Protein AF-A0A5C8Z8P8-F1 (afdb_monomer)

Foldseek 3Di:
DAEQELVCLLPDLVVVLVCCVVPQKYWYPDDLVLLVVLVVCQVVCLVPPPVVVCPDVVVVVVVLVVVSNSVSSSVSQRVNCVVPVVWDWDDDPSTIMIGD

Organism: NCBI:txid2593301

Solvent-accessible surface area (backbone atoms only — not comparable to full-atom values): 5613 Å² total; per-residue (Å²): 107,44,80,40,48,57,92,55,54,80,50,57,46,68,58,56,46,52,46,31,73,74,40,44,22,37,37,36,57,56,61,66,74,56,47,52,54,46,64,70,47,43,67,59,29,75,72,64,36,54,84,57,40,64,75,37,74,65,32,60,79,68,38,40,93,80,31,67,68,62,40,37,50,50,51,30,50,46,58,39,39,78,75,37,80,68,46,46,76,48,80,54,99,84,26,41,33,38,38,89

Structure (mmCIF, N/CA/C/O backbone):
data_AF-A0A5C8Z8P8-F1
#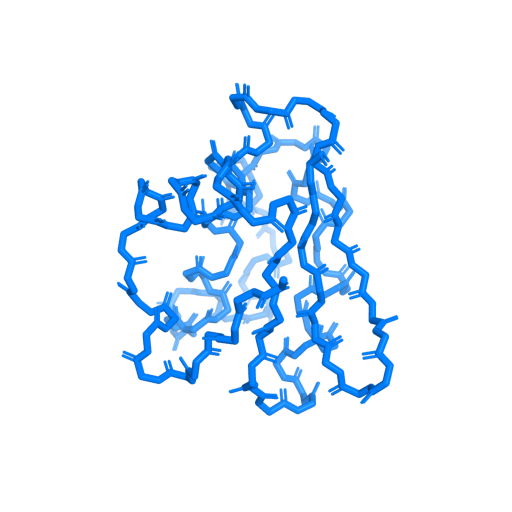
_entry.id   AF-A0A5C8Z8P8-F1
#
loop_
_atom_site.group_PDB
_atom_site.id
_atom_site.type_symbol
_atom_site.label_atom_id
_atom_site.label_alt_id
_atom_site.label_comp_id
_atom_site.label_asym_id
_atom_site.label_entity_id
_atom_site.label_seq_id
_atom_site.pdbx_PDB_ins_code
_atom_site.Cartn_x
_atom_site.Cartn_y
_atom_site.Cartn_z
_atom_site.occupancy
_atom_site.B_iso_or_equiv
_atom_site.auth_seq_id
_atom_site.auth_comp_id
_atom_site.auth_asym_id
_atom_site.auth_atom_id
_atom_site.pdbx_PDB_model_num
ATOM 1 N N . MET A 1 1 ? -14.286 -7.611 5.723 1.00 75.31 1 MET A N 1
ATOM 2 C CA . MET A 1 1 ? -13.047 -7.588 4.922 1.00 75.31 1 MET A CA 1
ATOM 3 C C . MET A 1 1 ? -13.417 -7.698 3.452 1.00 75.31 1 MET A C 1
ATOM 5 O O . MET A 1 1 ? -14.230 -8.556 3.125 1.00 75.31 1 MET A O 1
ATOM 9 N N . GLN A 1 2 ? -12.893 -6.821 2.595 1.00 85.19 2 GLN A N 1
ATOM 10 C CA . GLN A 1 2 ? -13.131 -6.858 1.146 1.00 85.19 2 GLN A CA 1
ATOM 11 C C . GLN A 1 2 ? -11.864 -7.331 0.430 1.00 85.19 2 GLN A C 1
ATOM 13 O O . GLN A 1 2 ? -10.805 -6.733 0.598 1.00 85.19 2 GLN A O 1
ATOM 18 N N . ARG A 1 3 ? -11.978 -8.372 -0.403 1.00 85.00 3 ARG A N 1
ATOM 19 C CA . ARG A 1 3 ? -10.866 -8.858 -1.231 1.00 85.00 3 ARG A CA 1
ATOM 20 C C . ARG A 1 3 ? -10.756 -8.045 -2.520 1.00 85.00 3 ARG A C 1
ATOM 22 O O . ARG A 1 3 ? -11.756 -7.815 -3.210 1.00 85.00 3 ARG A O 1
ATOM 29 N N . VAL A 1 4 ? -9.545 -7.611 -2.842 1.00 80.00 4 VAL A N 1
ATOM 30 C CA . VAL A 1 4 ? -9.186 -6.807 -4.009 1.00 80.00 4 VAL A CA 1
ATOM 31 C C . VAL A 1 4 ? -8.289 -7.658 -4.911 1.00 80.00 4 VAL A C 1
ATOM 33 O O . VAL A 1 4 ? -7.106 -7.822 -4.619 1.00 80.00 4 VAL A O 1
ATOM 36 N N . PRO A 1 5 ? -8.831 -8.229 -5.998 1.00 78.69 5 PRO A N 1
ATOM 37 C CA . PRO A 1 5 ? -8.024 -8.951 -6.974 1.00 78.69 5 PRO A CA 1
ATOM 38 C C . PRO A 1 5 ? -7.105 -8.001 -7.750 1.00 78.69 5 PRO A C 1
ATOM 40 O O . PRO A 1 5 ? -7.413 -6.819 -7.913 1.00 78.69 5 PRO A O 1
ATOM 43 N N . LEU A 1 6 ? -6.007 -8.532 -8.293 1.00 75.50 6 LEU A N 1
ATOM 44 C CA . LEU A 1 6 ? -5.008 -7.771 -9.056 1.00 75.50 6 LEU A CA 1
ATOM 45 C C . LEU A 1 6 ? -5.602 -6.878 -10.163 1.00 75.50 6 LEU A C 1
ATOM 47 O O . LEU A 1 6 ? -5.181 -5.739 -10.337 1.00 75.50 6 LEU A O 1
ATOM 51 N N . ASN A 1 7 ? -6.622 -7.348 -10.883 1.00 71.38 7 ASN A N 1
ATOM 52 C CA . ASN A 1 7 ? -7.285 -6.568 -11.939 1.00 71.38 7 ASN A CA 1
ATOM 53 C C . ASN A 1 7 ? -8.068 -5.347 -11.417 1.00 71.38 7 ASN A C 1
ATOM 55 O O . ASN A 1 7 ? -8.477 -4.499 -12.203 1.00 71.38 7 ASN A O 1
ATOM 59 N N . ARG A 1 8 ? -8.290 -5.263 -10.103 1.00 71.44 8 ARG A N 1
ATOM 60 C CA . ARG A 1 8 ? -8.910 -4.135 -9.400 1.00 71.44 8 ARG A CA 1
ATOM 61 C C . ARG A 1 8 ? -7.890 -3.294 -8.632 1.00 71.44 8 ARG A C 1
ATOM 63 O O . ARG A 1 8 ? -8.280 -2.336 -7.972 1.00 71.44 8 ARG A O 1
ATOM 70 N N . LEU A 1 9 ? -6.599 -3.616 -8.727 1.00 72.12 9 LEU A N 1
ATOM 71 C CA . LEU A 1 9 ? -5.523 -2.844 -8.104 1.00 72.12 9 LEU A CA 1
ATOM 72 C C . LEU A 1 9 ? -5.426 -1.433 -8.690 1.00 72.12 9 LEU A C 1
ATOM 74 O O . LEU A 1 9 ? -5.262 -0.467 -7.956 1.00 72.12 9 LEU A O 1
ATOM 78 N N . LEU A 1 10 ? -5.612 -1.330 -10.007 1.00 73.88 10 LEU A N 1
ATOM 79 C CA . LEU A 1 10 ? -5.635 -0.071 -10.756 1.00 73.88 10 LEU A CA 1
ATOM 80 C C . LEU A 1 10 ? -6.942 0.716 -10.561 1.00 73.88 10 LEU A C 1
ATOM 82 O O . LEU A 1 10 ? -7.156 1.739 -11.213 1.00 73.88 10 LEU A O 1
ATOM 86 N N . ASN A 1 11 ? -7.839 0.250 -9.683 1.00 67.00 11 ASN A N 1
ATOM 87 C CA . ASN A 1 11 ? -8.986 1.051 -9.288 1.00 67.00 11 ASN A CA 1
ATOM 88 C C . ASN A 1 11 ? -8.507 2.333 -8.611 1.00 67.00 11 ASN A C 1
ATOM 90 O O . ASN A 1 11 ? -7.527 2.344 -7.870 1.00 67.00 11 ASN A O 1
ATOM 94 N N . GLN A 1 12 ? -9.248 3.414 -8.839 1.00 78.19 12 GLN A N 1
ATOM 95 C CA . GLN A 1 12 ? -8.902 4.719 -8.295 1.00 78.19 12 GLN A CA 1
ATOM 96 C C . GLN A 1 12 ? -8.811 4.669 -6.755 1.00 78.19 12 GLN A C 1
ATOM 98 O O . GLN A 1 12 ? -9.676 4.053 -6.120 1.00 78.19 12 GLN A O 1
ATOM 103 N N . PRO A 1 13 ? -7.839 5.368 -6.139 1.00 87.25 13 PRO A N 1
ATOM 104 C CA . PRO A 1 13 ? -7.678 5.434 -4.681 1.00 87.25 13 PRO A CA 1
ATOM 105 C C . PRO A 1 13 ? -8.950 5.827 -3.912 1.00 87.25 13 PRO A C 1
ATOM 107 O O . PRO A 1 13 ? -9.169 5.411 -2.777 1.00 87.25 13 PRO A O 1
ATOM 110 N N . THR A 1 14 ? -9.840 6.586 -4.553 1.00 89.88 14 THR A N 1
ATOM 111 C CA . THR A 1 14 ? -11.168 6.955 -4.039 1.00 89.88 14 THR A CA 1
ATOM 112 C C . THR A 1 14 ? -12.072 5.747 -3.780 1.00 89.88 14 THR A C 1
ATOM 114 O O . THR A 1 14 ? -12.781 5.720 -2.777 1.00 89.88 14 THR A O 1
ATOM 117 N N . VAL A 1 15 ? -12.046 4.737 -4.654 1.00 89.25 15 VAL A N 1
ATOM 118 C CA . VAL A 1 15 ? -12.836 3.503 -4.504 1.00 89.25 15 VAL A CA 1
ATOM 119 C C . VAL A 1 15 ? -12.270 2.648 -3.375 1.00 89.25 15 VAL A C 1
ATOM 121 O O . VAL A 1 15 ? -13.027 2.159 -2.539 1.00 89.25 15 VAL A O 1
ATOM 124 N N . GLN A 1 16 ? -10.943 2.518 -3.314 1.00 90.62 16 GLN A N 1
ATOM 125 C CA . GLN A 1 16 ? -10.255 1.791 -2.244 1.00 90.62 16 GLN A CA 1
ATOM 126 C C . GLN A 1 16 ? -10.570 2.407 -0.873 1.00 90.62 16 GLN A C 1
ATOM 128 O O . GLN A 1 16 ? -10.931 1.686 0.055 1.00 90.62 16 GLN A O 1
ATOM 133 N N . LEU A 1 17 ? -10.542 3.740 -0.766 1.00 93.31 17 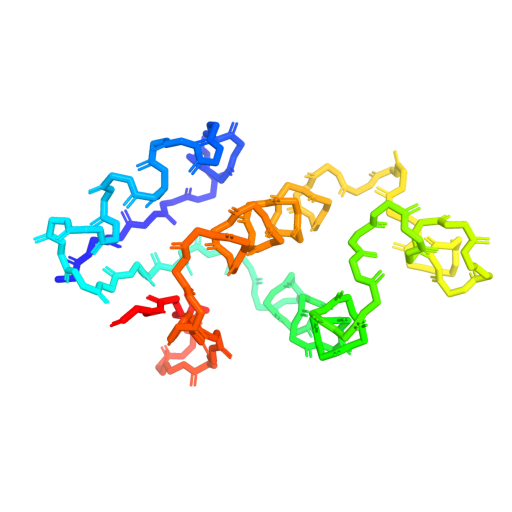LEU A N 1
ATOM 134 C CA . LEU A 1 17 ? -10.936 4.445 0.453 1.00 93.31 17 LEU A CA 1
ATOM 135 C C . LEU A 1 17 ? -12.388 4.148 0.849 1.00 93.31 17 LEU A C 1
ATOM 137 O O . LEU A 1 17 ? -12.649 3.841 2.007 1.00 93.31 17 LEU A O 1
ATOM 141 N N . LYS A 1 18 ? -13.336 4.184 -0.097 1.00 93.19 18 LYS A N 1
ATOM 142 C CA . LYS A 1 18 ? -14.744 3.874 0.204 1.00 93.19 18 LYS A CA 1
ATOM 143 C C . LYS A 1 18 ? -14.928 2.448 0.711 1.00 93.19 18 LYS A C 1
ATOM 145 O O . LYS A 1 18 ? -15.705 2.229 1.636 1.00 93.19 18 LYS A O 1
ATOM 150 N N . TRP A 1 19 ? -14.201 1.487 0.148 1.00 92.75 19 TRP A N 1
ATOM 151 C CA . TRP A 1 19 ? -14.228 0.118 0.653 1.00 92.75 19 TRP A CA 1
ATOM 152 C C . TRP A 1 19 ? -13.591 -0.009 2.040 1.00 92.75 19 TRP A C 1
ATOM 154 O O . TRP A 1 19 ? -14.130 -0.739 2.867 1.00 92.75 19 TRP A O 1
ATOM 164 N N . LEU A 1 20 ? -12.503 0.713 2.330 1.00 93.25 20 LEU A N 1
ATOM 165 C CA . LEU A 1 20 ? -11.937 0.771 3.683 1.00 93.25 20 LEU A CA 1
ATOM 166 C C . LEU A 1 20 ? -12.929 1.364 4.684 1.00 93.25 20 LEU A C 1
ATOM 168 O O . LEU A 1 20 ? -13.140 0.779 5.736 1.00 93.25 20 LEU A O 1
ATOM 172 N N . GLU A 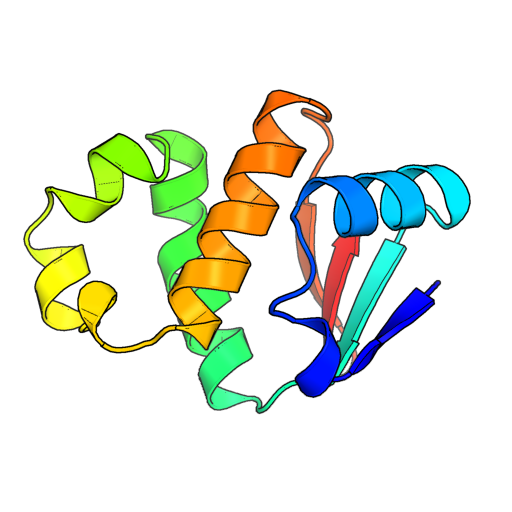1 21 ? -13.605 2.459 4.345 1.00 93.56 21 GLU A N 1
ATOM 173 C CA . GLU A 1 21 ? -14.631 3.058 5.208 1.00 93.56 21 GLU A CA 1
ATOM 174 C C . GLU A 1 21 ? -15.774 2.072 5.507 1.00 93.56 21 GLU A C 1
ATOM 176 O O . GLU A 1 21 ? -16.231 1.970 6.644 1.00 93.56 21 GLU A O 1
ATOM 181 N N . GLN A 1 22 ? -16.208 1.299 4.507 1.00 94.50 22 GLN A N 1
ATOM 182 C CA . GLN A 1 22 ? -17.305 0.335 4.646 1.00 94.50 22 GLN A CA 1
ATOM 183 C C . GLN A 1 22 ? -16.910 -0.952 5.376 1.00 94.50 22 GLN A C 1
ATOM 185 O O . GLN A 1 22 ? -17.712 -1.511 6.123 1.00 94.50 22 GLN A O 1
ATOM 190 N N . HIS A 1 23 ? -15.703 -1.459 5.131 1.00 94.56 23 HIS A N 1
ATOM 191 C CA . HIS A 1 23 ? -15.300 -2.804 5.548 1.00 94.56 23 HIS A CA 1
ATOM 192 C C . HIS A 1 23 ? -14.173 -2.824 6.576 1.00 94.56 23 HIS A C 1
ATOM 194 O O . HIS A 1 23 ? -13.802 -3.916 7.013 1.00 94.56 23 HIS A O 1
ATOM 200 N N . GLN A 1 24 ? -13.623 -1.655 6.918 1.00 94.38 24 GLN A N 1
ATOM 201 C CA . GLN A 1 24 ? -12.493 -1.409 7.828 1.00 94.38 24 GLN A CA 1
ATOM 202 C C . GLN A 1 24 ? -11.167 -2.061 7.397 1.00 94.38 24 GLN A C 1
ATOM 204 O O . GLN A 1 24 ? -10.113 -1.788 7.962 1.00 94.38 24 GLN A O 1
ATOM 209 N N . SER A 1 25 ? -11.198 -2.925 6.379 1.00 94.94 25 SER A N 1
ATOM 210 C CA . SER A 1 25 ? -10.043 -3.672 5.906 1.00 94.94 25 SER A CA 1
ATOM 211 C C . SER A 1 25 ? -10.191 -4.119 4.450 1.00 94.94 25 SER A C 1
ATOM 213 O O . SER A 1 25 ? -11.256 -4.612 4.045 1.00 94.94 25 SER A O 1
ATOM 215 N N . LEU A 1 26 ? -9.095 -3.995 3.694 1.00 94.12 26 LEU A N 1
ATOM 216 C CA . LEU A 1 26 ? -8.906 -4.554 2.356 1.00 94.12 26 LEU A CA 1
ATOM 217 C C . LEU A 1 26 ? -7.829 -5.629 2.369 1.00 94.12 26 LEU A C 1
ATOM 219 O O . LEU A 1 26 ? -6.751 -5.417 2.911 1.00 94.12 26 LEU A O 1
ATOM 223 N N . GLU A 1 27 ? -8.113 -6.736 1.700 1.00 94.31 27 GLU A N 1
ATOM 224 C CA . GLU A 1 27 ? -7.170 -7.816 1.424 1.00 94.31 27 GLU A CA 1
ATOM 225 C C . GLU A 1 27 ? -6.787 -7.769 -0.054 1.00 94.31 27 GLU A C 1
ATOM 227 O O . GLU A 1 27 ? -7.655 -7.904 -0.914 1.00 94.31 27 GLU A O 1
ATOM 232 N N . PHE A 1 28 ? -5.511 -7.586 -0.374 1.00 92.12 28 PHE A N 1
ATOM 233 C CA . PHE A 1 28 ? -5.032 -7.572 -1.753 1.00 92.12 28 PHE A CA 1
ATOM 234 C C . PHE A 1 28 ? -4.552 -8.958 -2.170 1.00 92.12 28 PHE A C 1
ATOM 236 O O . PHE A 1 28 ? -3.554 -9.473 -1.665 1.00 92.12 28 PHE A O 1
ATOM 243 N N . ASP A 1 29 ? -5.240 -9.523 -3.156 1.00 90.25 29 ASP A N 1
ATOM 244 C CA . ASP A 1 29 ? -4.894 -10.787 -3.796 1.00 90.25 29 ASP A CA 1
ATOM 245 C C . ASP A 1 29 ? -3.962 -10.518 -4.982 1.00 90.25 29 ASP A C 1
ATOM 247 O O . ASP A 1 29 ? -4.381 -10.390 -6.139 1.00 90.25 29 ASP A O 1
ATOM 251 N N . ILE A 1 30 ? -2.689 -10.308 -4.645 1.00 90.81 30 ILE A N 1
ATOM 252 C CA . ILE A 1 30 ? -1.618 -9.912 -5.562 1.00 90.81 30 ILE A CA 1
ATOM 253 C C . ILE A 1 30 ? -0.368 -10.784 -5.349 1.00 90.81 30 ILE A C 1
ATOM 255 O O . ILE A 1 30 ? -0.190 -11.341 -4.265 1.00 90.81 30 ILE A O 1
ATOM 259 N N . PRO A 1 31 ? 0.540 -10.898 -6.336 1.00 92.88 31 PRO A N 1
ATOM 260 C CA . PRO A 1 31 ? 1.722 -11.750 -6.211 1.00 92.88 31 PRO A CA 1
ATOM 261 C C . PRO A 1 31 ? 2.614 -11.374 -5.021 1.00 92.88 31 PRO A C 1
ATOM 263 O O . PRO A 1 31 ? 2.892 -10.196 -4.796 1.00 92.88 31 PRO A O 1
ATOM 266 N N . ALA A 1 32 ? 3.139 -12.375 -4.308 1.00 93.38 32 ALA A N 1
ATOM 267 C CA . ALA A 1 32 ? 4.014 -12.168 -3.148 1.00 93.38 32 ALA A CA 1
ATOM 268 C C . ALA A 1 32 ? 5.215 -11.226 -3.410 1.00 93.38 32 ALA A C 1
ATOM 270 O O . ALA A 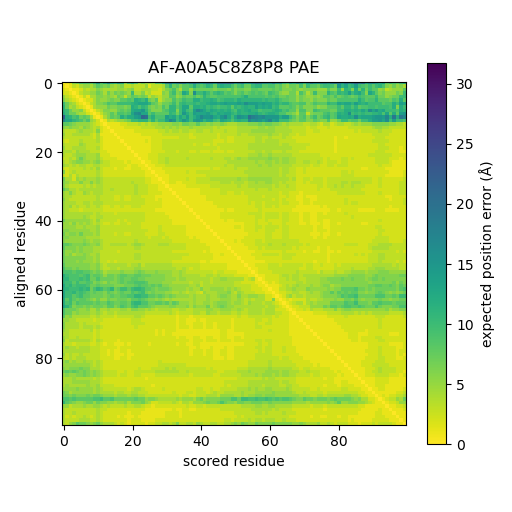1 32 ? 5.475 -10.374 -2.558 1.00 93.38 32 ALA A O 1
ATOM 271 N N . PRO A 1 33 ? 5.903 -11.269 -4.576 1.00 93.44 33 PRO A N 1
ATOM 272 C CA . PRO A 1 33 ? 6.975 -10.314 -4.872 1.00 93.44 33 PRO A CA 1
ATOM 273 C C . PRO A 1 33 ? 6.513 -8.851 -4.870 1.00 93.44 33 PRO A C 1
ATOM 275 O O . PRO A 1 33 ? 7.258 -7.965 -4.455 1.00 93.44 33 PRO A O 1
ATOM 278 N N . LEU A 1 34 ? 5.276 -8.585 -5.302 1.00 93.31 34 LEU A N 1
ATOM 279 C CA . LEU A 1 34 ? 4.707 -7.240 -5.297 1.00 93.31 34 LEU A CA 1
ATOM 280 C C . LEU A 1 34 ? 4.383 -6.782 -3.868 1.00 93.31 34 LEU A C 1
ATOM 282 O O . LEU A 1 34 ? 4.692 -5.648 -3.509 1.00 93.31 34 LEU A O 1
ATOM 286 N N . GLN A 1 35 ? 3.833 -7.674 -3.036 1.00 94.56 35 GLN A N 1
ATOM 287 C CA . GLN A 1 35 ? 3.558 -7.392 -1.620 1.00 94.56 35 GLN A CA 1
ATOM 288 C C . GLN A 1 35 ? 4.843 -7.023 -0.862 1.00 94.56 35 GLN A C 1
ATOM 290 O O . GLN A 1 35 ? 4.874 -6.039 -0.124 1.00 94.56 35 GLN A O 1
ATOM 295 N N . GLN A 1 36 ? 5.919 -7.785 -1.085 1.00 93.69 36 GLN A N 1
ATOM 296 C CA . GLN A 1 36 ? 7.221 -7.546 -0.459 1.00 93.69 36 GLN A CA 1
ATOM 297 C C . GLN A 1 36 ? 7.817 -6.203 -0.878 1.00 93.69 36 GLN A C 1
ATOM 299 O O . GLN A 1 36 ? 8.238 -5.429 -0.021 1.00 93.69 36 GLN A O 1
ATOM 304 N N . ARG A 1 37 ? 7.804 -5.894 -2.180 1.00 94.25 37 ARG A N 1
ATOM 305 C CA . ARG A 1 37 ? 8.302 -4.609 -2.688 1.00 94.25 37 ARG A CA 1
ATOM 306 C C . ARG A 1 37 ? 7.497 -3.432 -2.146 1.00 94.25 37 ARG A C 1
ATOM 308 O O . ARG A 1 37 ? 8.091 -2.431 -1.761 1.00 94.25 37 ARG A O 1
ATOM 315 N N . PHE A 1 38 ? 6.172 -3.556 -2.055 1.00 95.25 38 PHE A N 1
ATOM 316 C CA . PHE A 1 38 ? 5.342 -2.532 -1.420 1.00 95.25 38 PHE A CA 1
ATOM 317 C C . PHE A 1 38 ? 5.742 -2.315 0.043 1.00 95.25 38 PHE A C 1
ATOM 319 O O . PHE A 1 38 ? 6.031 -1.186 0.425 1.00 95.25 38 PHE A O 1
ATOM 326 N N . LEU A 1 39 ? 5.813 -3.376 0.855 1.00 95.38 39 LEU A N 1
ATOM 327 C CA . LEU A 1 39 ? 6.146 -3.245 2.278 1.00 95.38 39 LEU A CA 1
ATOM 328 C C . LEU A 1 39 ? 7.564 -2.741 2.533 1.00 95.38 39 LEU A C 1
ATOM 330 O O . LEU A 1 39 ? 7.802 -2.097 3.550 1.00 95.38 39 LEU A O 1
ATOM 334 N N . GLN A 1 40 ? 8.493 -3.023 1.625 1.00 94.44 40 GLN A N 1
ATOM 335 C CA . GLN A 1 40 ? 9.849 -2.502 1.708 1.00 94.44 40 GLN A CA 1
ATOM 336 C C . GLN A 1 40 ? 9.888 -0.982 1.506 1.00 94.44 40 GLN A C 1
ATOM 338 O O . GLN A 1 40 ? 10.642 -0.303 2.194 1.00 94.44 40 GLN A O 1
ATOM 343 N N . LEU A 1 41 ? 9.080 -0.450 0.584 1.00 94.38 41 LEU A N 1
ATOM 344 C CA . LEU A 1 41 ? 9.086 0.973 0.231 1.00 94.38 41 LEU A CA 1
ATOM 345 C C . LEU A 1 41 ? 8.109 1.817 1.055 1.00 94.38 41 LEU A C 1
ATOM 347 O O . LEU A 1 41 ? 8.340 3.008 1.267 1.00 94.38 41 LEU A O 1
ATOM 351 N N . TRP A 1 42 ? 7.002 1.222 1.502 1.00 95.75 42 TRP A N 1
ATOM 352 C CA . TRP A 1 42 ? 5.909 1.949 2.142 1.00 95.75 42 TRP A CA 1
ATOM 353 C C . TRP A 1 42 ? 6.332 2.772 3.370 1.00 95.75 42 TRP A C 1
ATOM 355 O O . TRP A 1 42 ? 5.890 3.915 3.455 1.00 95.75 42 TRP A O 1
ATOM 365 N N . PRO A 1 43 ? 7.199 2.297 4.287 1.00 95.25 43 PRO A N 1
ATOM 366 C CA . PRO A 1 43 ? 7.621 3.096 5.440 1.00 95.25 43 PRO A CA 1
ATOM 367 C C . PRO A 1 43 ? 8.282 4.427 5.056 1.00 95.25 43 PRO A C 1
ATOM 369 O O . PRO A 1 43 ? 8.022 5.454 5.688 1.00 95.25 43 PRO A O 1
ATOM 372 N N . ASP A 1 44 ? 9.099 4.425 4.001 1.00 94.44 44 ASP A N 1
ATOM 373 C CA . ASP A 1 44 ? 9.756 5.635 3.509 1.00 94.44 44 ASP A CA 1
ATOM 374 C C . ASP A 1 44 ? 8.748 6.553 2.815 1.00 94.44 44 ASP A C 1
ATOM 376 O O . ASP A 1 44 ? 8.702 7.751 3.106 1.00 94.44 44 ASP A O 1
ATOM 380 N N . VAL A 1 45 ? 7.883 5.988 1.966 1.00 95.19 45 VAL A N 1
ATOM 381 C CA . VAL A 1 45 ? 6.819 6.732 1.274 1.00 95.19 45 VAL A CA 1
ATOM 382 C C . VAL A 1 45 ? 5.858 7.379 2.269 1.00 95.19 45 VAL A C 1
ATOM 384 O O . VAL A 1 45 ? 5.616 8.578 2.172 1.00 95.19 45 VAL A O 1
ATOM 387 N N . ALA A 1 46 ? 5.379 6.642 3.270 1.00 95.62 46 ALA A N 1
ATOM 388 C CA . ALA A 1 46 ? 4.473 7.140 4.305 1.00 95.62 46 ALA A CA 1
ATOM 389 C C . ALA A 1 46 ? 5.064 8.320 5.091 1.00 95.62 46 ALA A C 1
ATOM 391 O O . ALA A 1 46 ? 4.335 9.193 5.559 1.00 95.62 46 ALA A O 1
ATOM 392 N N . LYS A 1 47 ? 6.395 8.366 5.232 1.00 94.94 47 LYS A N 1
ATOM 393 C CA . LYS A 1 47 ? 7.094 9.426 5.962 1.00 94.94 47 LYS A CA 1
ATOM 394 C C . LYS A 1 47 ? 7.216 10.723 5.165 1.00 94.94 47 LYS A C 1
ATOM 396 O O . LYS A 1 47 ? 7.177 11.801 5.756 1.00 94.94 47 LYS A O 1
ATOM 401 N N . ILE A 1 48 ? 7.448 10.638 3.855 1.00 95.38 48 ILE A N 1
ATOM 402 C CA . ILE A 1 48 ? 7.820 11.808 3.039 1.00 95.38 48 ILE A CA 1
ATOM 403 C C . ILE A 1 48 ? 6.808 12.165 1.946 1.00 95.38 48 ILE A C 1
ATOM 405 O O . ILE A 1 48 ? 6.939 13.227 1.335 1.00 95.38 48 ILE A O 1
ATOM 409 N N . GLY A 1 49 ? 5.830 11.295 1.709 1.00 95.00 49 GLY A N 1
ATOM 410 C CA . GLY A 1 49 ? 4.853 11.368 0.631 1.00 95.00 49 GLY A CA 1
ATOM 411 C C . GLY A 1 49 ? 5.383 10.834 -0.701 1.00 95.00 49 GLY A C 1
ATOM 412 O O . GLY A 1 49 ? 6.552 11.034 -1.059 1.00 95.00 49 GLY A O 1
ATOM 413 N N . LEU A 1 50 ? 4.504 10.206 -1.489 1.00 94.38 50 LEU A N 1
ATOM 414 C CA . LEU A 1 50 ? 4.871 9.603 -2.778 1.00 94.38 50 LEU A CA 1
ATOM 415 C C . LEU A 1 50 ? 5.512 10.612 -3.742 1.00 94.38 50 LEU A C 1
ATOM 417 O O . LEU A 1 50 ? 6.536 10.316 -4.355 1.00 94.38 50 LEU A O 1
ATOM 421 N N . ALA A 1 51 ? 4.961 11.825 -3.837 1.00 92.75 51 ALA A N 1
ATOM 422 C CA . ALA A 1 51 ? 5.457 12.866 -4.741 1.00 92.75 51 ALA A CA 1
ATOM 423 C C . ALA A 1 51 ? 6.922 13.258 -4.474 1.00 92.75 51 ALA A C 1
ATOM 425 O O . ALA A 1 51 ? 7.652 13.608 -5.402 1.00 92.75 51 ALA A O 1
ATOM 426 N N . ARG A 1 52 ? 7.366 13.191 -3.212 1.00 94.12 52 ARG A N 1
ATOM 427 C CA . ARG A 1 52 ? 8.764 13.438 -2.844 1.00 94.12 52 ARG A CA 1
ATOM 428 C C . ARG A 1 52 ? 9.618 12.190 -3.026 1.00 94.12 52 ARG A C 1
ATOM 430 O O . ARG A 1 52 ? 10.772 12.305 -3.426 1.00 94.12 52 ARG A O 1
ATOM 437 N N . PHE A 1 53 ? 9.059 11.015 -2.749 1.00 94.00 53 PHE A N 1
ATOM 438 C CA . PHE A 1 53 ? 9.755 9.744 -2.902 1.00 94.00 53 PHE A CA 1
ATOM 439 C C . PHE A 1 53 ? 10.156 9.461 -4.354 1.00 94.00 53 PHE A C 1
ATOM 441 O O . PHE A 1 53 ? 11.299 9.089 -4.600 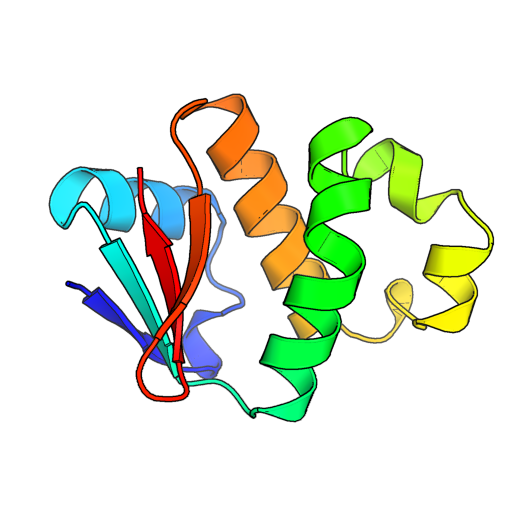1.00 94.00 53 PHE A O 1
ATOM 448 N N . VAL A 1 54 ? 9.282 9.734 -5.330 1.00 91.56 54 VAL A N 1
ATOM 449 C CA . VAL A 1 54 ? 9.583 9.493 -6.758 1.00 91.56 54 VAL A CA 1
ATOM 450 C C . VAL A 1 54 ? 10.781 10.295 -7.284 1.00 91.56 54 VAL A C 1
ATOM 452 O O . VAL A 1 54 ? 11.385 9.919 -8.284 1.00 91.56 54 VAL A O 1
ATOM 455 N N . GLN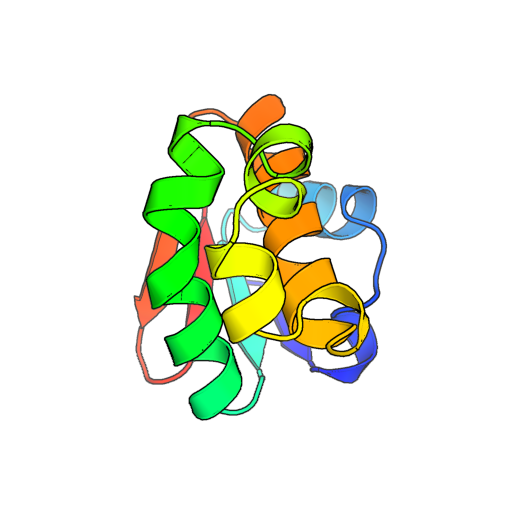 A 1 55 ? 11.167 11.374 -6.600 1.00 90.75 55 GLN A N 1
ATOM 456 C CA . GLN A 1 55 ? 12.326 12.197 -6.956 1.00 90.75 55 GLN A CA 1
ATOM 457 C C . GLN A 1 55 ? 13.653 11.645 -6.407 1.00 90.75 55 GLN A C 1
ATOM 459 O O . GLN A 1 55 ? 14.712 12.200 -6.696 1.00 90.75 55 GLN A O 1
ATOM 464 N N . GLN A 1 56 ? 13.622 10.589 -5.588 1.00 90.69 56 GLN A N 1
ATOM 465 C CA . GLN A 1 56 ? 14.816 10.004 -4.981 1.00 90.69 56 GLN A CA 1
ATOM 466 C C . GLN A 1 56 ? 15.459 8.943 -5.887 1.00 90.69 56 GLN A C 1
ATOM 468 O O . GLN A 1 56 ? 14.746 8.271 -6.631 1.00 90.69 56 GLN A O 1
ATOM 473 N N . PRO A 1 57 ? 16.783 8.707 -5.775 1.00 86.94 57 PRO A N 1
ATOM 474 C CA . PRO A 1 57 ? 17.468 7.647 -6.527 1.00 86.94 57 PRO A CA 1
ATOM 475 C C . PRO A 1 57 ? 16.829 6.264 -6.338 1.00 86.94 57 PRO A C 1
ATOM 477 O O . PRO A 1 57 ? 16.686 5.501 -7.287 1.00 86.94 57 PRO A O 1
ATOM 480 N N . GLN A 1 58 ? 16.335 5.992 -5.129 1.00 83.69 58 GLN A N 1
ATOM 481 C CA . GLN A 1 58 ? 15.648 4.748 -4.785 1.00 83.69 58 GLN A CA 1
ATOM 482 C C . GLN A 1 58 ? 14.414 4.502 -5.665 1.00 83.69 58 GLN A C 1
ATOM 484 O O . GLN A 1 58 ? 14.163 3.375 -6.067 1.00 83.69 58 GLN A O 1
ATOM 489 N N . ALA A 1 59 ? 13.655 5.532 -6.048 1.00 83.31 59 ALA A N 1
ATOM 490 C CA . ALA A 1 59 ? 12.517 5.343 -6.949 1.00 83.31 59 ALA A CA 1
ATOM 491 C C . ALA A 1 59 ? 12.939 4.833 -8.341 1.00 83.31 59 ALA A C 1
ATOM 493 O O . ALA A 1 59 ? 12.188 4.103 -8.996 1.00 83.31 59 ALA A O 1
ATOM 494 N N . GLN A 1 60 ? 14.149 5.197 -8.772 1.00 81.62 60 GLN A N 1
ATOM 495 C CA . GLN A 1 60 ? 14.770 4.746 -10.014 1.00 81.62 60 GLN A CA 1
ATOM 496 C C . GLN A 1 60 ? 15.239 3.290 -9.916 1.00 81.62 60 GLN A C 1
ATOM 498 O O . GLN A 1 60 ? 14.949 2.507 -10.821 1.00 81.62 60 GLN A O 1
ATOM 503 N N . ASP A 1 61 ? 15.869 2.910 -8.801 1.00 84.25 61 ASP A N 1
ATOM 504 C CA . ASP A 1 61 ? 16.334 1.536 -8.550 1.00 84.25 61 ASP A CA 1
ATOM 505 C C . ASP A 1 61 ? 15.181 0.521 -8.571 1.00 84.25 61 ASP A C 1
ATOM 507 O O . ASP A 1 61 ? 15.317 -0.588 -9.084 1.00 84.25 61 ASP A O 1
ATOM 511 N N . TYR A 1 62 ? 14.011 0.921 -8.066 1.00 82.94 62 TYR A N 1
ATOM 512 C CA . TYR A 1 62 ? 12.802 0.089 -8.055 1.00 82.94 62 TYR A CA 1
ATOM 513 C C . TYR A 1 62 ? 11.974 0.198 -9.336 1.00 82.94 62 TYR A C 1
ATOM 515 O O . TYR A 1 62 ? 10.901 -0.405 -9.404 1.00 82.94 62 TYR A O 1
ATOM 523 N N . GLN A 1 63 ? 12.457 0.952 -10.330 1.00 84.94 63 GLN A N 1
ATOM 524 C CA . GLN A 1 63 ? 11.807 1.172 -11.621 1.00 84.94 63 GLN A CA 1
ATOM 525 C C . GLN A 1 63 ? 10.330 1.570 -11.492 1.00 84.94 63 GLN A C 1
ATOM 527 O O . GLN A 1 63 ? 9.500 1.133 -12.284 1.00 84.94 63 GLN A O 1
ATOM 532 N N . LEU A 1 64 ? 9.985 2.410 -10.507 1.00 83.88 64 LEU A N 1
ATOM 533 C CA . LEU A 1 64 ? 8.583 2.730 -10.192 1.00 83.88 64 LEU A CA 1
ATOM 534 C C . LEU A 1 64 ? 7.810 3.325 -11.369 1.00 83.88 64 LEU A C 1
ATOM 536 O O . LEU A 1 64 ? 6.611 3.115 -11.478 1.00 83.88 64 LEU A O 1
ATOM 540 N N . TYR A 1 65 ? 8.500 4.024 -12.268 1.00 77.44 65 TYR A N 1
ATOM 541 C CA . TYR A 1 65 ? 7.918 4.587 -13.488 1.00 77.44 65 TYR A CA 1
ATOM 542 C C . TYR A 1 65 ? 7.488 3.533 -14.519 1.00 77.44 65 TYR A C 1
ATOM 544 O O . TYR A 1 65 ? 6.692 3.847 -15.396 1.00 77.44 65 TYR A O 1
ATOM 552 N N . ASN A 1 66 ? 8.023 2.314 -14.424 1.00 82.69 66 ASN A N 1
ATOM 553 C CA . ASN A 1 66 ? 7.721 1.192 -15.315 1.00 82.69 66 ASN A CA 1
ATOM 554 C C . ASN A 1 66 ? 6.907 0.092 -14.611 1.00 82.69 66 ASN A C 1
ATOM 556 O O . ASN A 1 66 ? 6.583 -0.919 -15.231 1.00 82.69 66 ASN A O 1
ATOM 560 N N . ASP A 1 67 ? 6.617 0.257 -13.318 1.00 88.19 67 ASP A N 1
ATOM 561 C CA . ASP A 1 67 ? 5.891 -0.713 -12.505 1.00 88.19 67 ASP A CA 1
ATOM 562 C C . ASP A 1 67 ? 4.554 -0.130 -12.047 1.00 88.19 67 ASP A C 1
ATOM 564 O O . ASP A 1 67 ? 4.395 0.333 -10.913 1.00 88.19 67 ASP A O 1
ATOM 568 N N . ASP A 1 68 ? 3.584 -0.164 -12.960 1.00 88.00 68 ASP A N 1
ATOM 569 C CA . ASP A 1 68 ? 2.250 0.406 -12.759 1.00 88.00 68 ASP A CA 1
ATOM 570 C C . ASP A 1 68 ? 1.553 -0.140 -11.506 1.00 88.00 68 ASP A C 1
ATOM 572 O O . ASP A 1 68 ? 0.811 0.578 -10.837 1.00 88.00 68 ASP A O 1
ATOM 576 N N . LEU A 1 69 ? 1.789 -1.410 -11.166 1.00 91.50 69 LEU A N 1
ATOM 577 C CA . LEU A 1 69 ? 1.126 -2.073 -10.045 1.00 91.50 69 LEU A CA 1
ATOM 578 C C . LEU A 1 69 ? 1.700 -1.606 -8.708 1.00 91.50 69 LEU A C 1
ATOM 580 O O . LEU A 1 69 ? 0.941 -1.279 -7.792 1.00 91.50 69 LEU A O 1
ATOM 584 N N . LEU A 1 70 ? 3.030 -1.553 -8.592 1.00 92.56 70 LEU A N 1
ATOM 585 C CA . LEU A 1 70 ? 3.683 -1.046 -7.388 1.00 92.56 70 LEU A CA 1
ATOM 586 C C .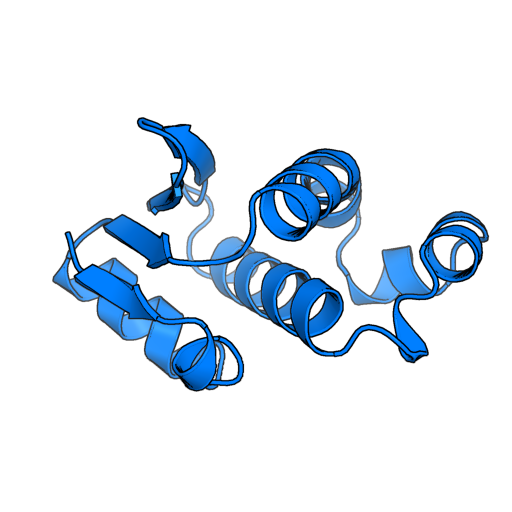 LEU A 1 70 ? 3.399 0.445 -7.205 1.00 92.56 70 LEU A C 1
ATOM 588 O O . LEU A 1 70 ? 3.085 0.879 -6.095 1.00 92.56 70 LEU A O 1
ATOM 592 N N . PHE A 1 71 ? 3.445 1.216 -8.293 1.00 91.62 71 PHE A N 1
ATOM 593 C CA . PHE A 1 71 ? 3.104 2.632 -8.262 1.00 91.62 71 PHE A CA 1
ATOM 594 C C . PHE A 1 71 ? 1.653 2.853 -7.819 1.00 91.62 71 PHE A C 1
ATOM 596 O O . PHE A 1 71 ? 1.410 3.662 -6.926 1.00 91.62 71 PHE A O 1
ATOM 603 N N . ALA A 1 72 ? 0.692 2.105 -8.373 1.00 91.56 72 ALA A N 1
ATOM 604 C CA . ALA A 1 72 ? -0.716 2.211 -7.993 1.00 91.56 72 ALA A CA 1
ATOM 605 C C . ALA A 1 72 ? -0.956 1.881 -6.512 1.00 91.56 72 ALA A C 1
ATOM 607 O O . ALA A 1 72 ? -1.719 2.584 -5.850 1.00 91.56 72 ALA A O 1
ATOM 608 N N . LEU A 1 73 ? -0.282 0.861 -5.970 1.00 94.19 73 LEU A N 1
ATOM 609 C CA . LEU A 1 73 ? -0.347 0.531 -4.542 1.00 94.19 73 LEU A CA 1
ATOM 610 C C . LEU A 1 73 ? 0.168 1.673 -3.664 1.00 94.19 73 LEU A C 1
ATOM 612 O O . LEU A 1 73 ? -0.505 2.067 -2.714 1.00 94.19 73 LEU A O 1
ATOM 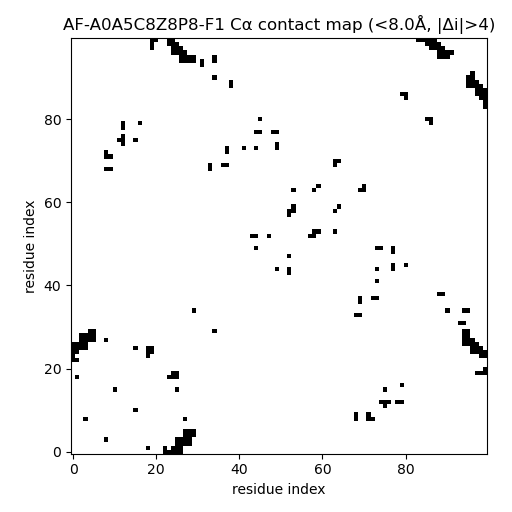616 N N . LEU A 1 74 ? 1.343 2.217 -3.986 1.00 94.75 74 LEU A N 1
ATOM 617 C CA . LEU A 1 74 ? 1.931 3.321 -3.228 1.00 94.75 74 LEU A CA 1
ATOM 618 C C . LEU A 1 74 ? 1.078 4.589 -3.330 1.00 94.75 74 LEU A C 1
ATOM 620 O O . LEU A 1 74 ? 0.862 5.256 -2.324 1.00 94.75 74 LEU A O 1
ATOM 624 N N . ALA A 1 75 ? 0.546 4.896 -4.515 1.00 93.81 75 ALA A N 1
ATOM 625 C CA . ALA A 1 75 ? -0.329 6.045 -4.734 1.00 93.81 75 ALA A CA 1
ATOM 626 C C . ALA A 1 75 ? -1.665 5.904 -3.997 1.00 93.81 75 ALA A C 1
ATOM 628 O O . ALA A 1 75 ? -2.154 6.872 -3.415 1.00 93.81 75 ALA A O 1
ATOM 629 N N . GLY A 1 76 ? -2.243 4.701 -3.992 1.00 94.62 76 GLY A N 1
ATOM 630 C CA . GLY A 1 76 ? -3.445 4.387 -3.225 1.00 94.62 76 GLY A CA 1
ATOM 631 C C . GLY A 1 76 ? -3.227 4.578 -1.729 1.00 94.62 76 GLY A C 1
ATOM 632 O O . GLY A 1 76 ? -3.971 5.321 -1.088 1.00 94.62 76 GLY A O 1
ATOM 633 N N . ALA A 1 77 ? -2.169 3.972 -1.191 1.00 95.88 77 ALA A N 1
ATOM 634 C CA . ALA A 1 77 ? -1.825 4.065 0.222 1.00 95.88 77 ALA A CA 1
ATOM 635 C C . ALA A 1 77 ? -1.515 5.511 0.654 1.00 95.88 77 ALA A C 1
ATOM 637 O O . ALA A 1 77 ? -2.042 5.967 1.666 1.00 95.88 77 ALA A O 1
ATOM 638 N N . ASP A 1 78 ? -0.739 6.264 -0.136 1.00 96.44 78 ASP A N 1
ATOM 639 C CA . ASP A 1 78 ? -0.428 7.684 0.108 1.00 96.44 78 ASP A CA 1
ATOM 640 C C . ASP A 1 78 ? -1.702 8.546 0.137 1.00 96.44 78 ASP A C 1
ATOM 642 O O . ASP A 1 78 ? -1.934 9.322 1.068 1.00 96.44 78 ASP A O 1
ATOM 646 N N . TYR A 1 79 ? -2.597 8.334 -0.833 1.00 95.62 79 TYR A N 1
ATOM 647 C CA . TYR A 1 79 ? -3.885 9.021 -0.899 1.00 95.62 79 TYR A CA 1
ATOM 648 C C . TYR A 1 79 ? -4.781 8.734 0.315 1.00 95.62 79 TYR A C 1
ATOM 650 O O . TYR A 1 79 ? -5.471 9.645 0.797 1.00 95.62 79 TYR A O 1
ATOM 658 N N . ILE A 1 80 ? -4.812 7.476 0.771 1.00 96.44 80 ILE A N 1
ATOM 659 C CA . ILE A 1 80 ? -5.623 7.034 1.911 1.00 96.44 80 ILE A CA 1
ATOM 660 C C . ILE A 1 80 ? -5.042 7.576 3.213 1.00 96.44 80 ILE A C 1
ATOM 662 O O . ILE A 1 80 ? -5.793 8.169 3.981 1.00 96.44 80 ILE A O 1
ATOM 666 N N . LEU A 1 81 ? -3.730 7.452 3.437 1.00 97.06 81 LEU A N 1
ATOM 667 C CA . LEU A 1 81 ? -3.057 7.950 4.640 1.00 97.06 81 LEU A CA 1
ATOM 668 C C . LEU A 1 81 ? -3.310 9.449 4.851 1.00 97.06 81 LEU A C 1
ATOM 670 O O . LEU A 1 81 ? -3.583 9.884 5.967 1.00 97.06 81 LEU A O 1
ATOM 674 N N . ALA A 1 82 ? -3.312 10.235 3.768 1.00 95.81 82 ALA A N 1
ATOM 675 C CA . ALA A 1 82 ? -3.616 11.665 3.819 1.00 95.81 82 ALA A CA 1
ATOM 676 C C . ALA A 1 82 ? -5.045 11.992 4.313 1.00 95.81 82 ALA A C 1
ATOM 678 O O . ALA A 1 82 ? -5.315 13.129 4.697 1.00 95.81 82 ALA A O 1
ATOM 679 N N . ARG A 1 83 ? -5.974 11.027 4.278 1.00 96.56 83 ARG A N 1
ATOM 680 C CA . ARG A 1 83 ? -7.386 11.183 4.687 1.00 96.56 83 ARG A CA 1
ATOM 681 C C . ARG A 1 83 ? -7.746 10.397 5.941 1.00 96.56 83 ARG A C 1
ATOM 683 O O . ARG A 1 83 ? -8.652 10.805 6.657 1.00 96.56 83 ARG A O 1
ATOM 690 N N . GLN A 1 84 ? -7.057 9.290 6.184 1.00 96.38 84 GLN A N 1
ATOM 691 C CA . GLN A 1 84 ? -7.255 8.380 7.305 1.00 96.38 84 GLN A CA 1
ATOM 692 C C . GLN A 1 84 ? -5.893 8.157 7.979 1.00 96.38 84 GLN A C 1
ATOM 694 O O . GLN A 1 84 ? -5.176 7.229 7.614 1.00 96.38 84 GLN A O 1
ATOM 699 N N . PRO A 1 85 ? -5.496 9.004 8.949 1.00 94.00 85 PRO A N 1
ATOM 700 C CA . PRO A 1 85 ? -4.182 8.908 9.597 1.00 94.00 85 PRO A CA 1
ATOM 701 C C . PRO A 1 85 ? -3.956 7.612 10.387 1.00 94.00 85 PRO A C 1
ATOM 703 O O . PRO A 1 85 ? -2.820 7.280 10.709 1.00 94.00 85 PRO A O 1
ATOM 706 N N . THR A 1 86 ? -5.028 6.885 10.708 1.00 95.31 86 THR A N 1
ATOM 707 C CA . THR A 1 86 ? -4.996 5.551 11.323 1.00 95.31 86 THR A CA 1
ATOM 708 C C . THR A 1 86 ? -4.695 4.438 10.320 1.00 95.31 86 THR A C 1
ATOM 710 O O . THR A 1 86 ? -4.601 3.279 10.715 1.00 95.31 86 THR A O 1
ATOM 713 N N . PHE A 1 87 ? -4.525 4.773 9.035 1.00 96.88 87 PHE A N 1
ATOM 714 C CA . PHE A 1 87 ? -4.194 3.817 7.992 1.00 96.88 87 PHE A CA 1
ATOM 715 C C . PHE A 1 87 ? -2.942 3.010 8.335 1.00 96.88 87 PHE A C 1
ATOM 717 O O . PHE A 1 87 ? -1.879 3.566 8.624 1.00 96.88 87 PHE A O 1
ATOM 724 N N . THR A 1 88 ? -3.047 1.689 8.210 1.00 96.06 88 THR A N 1
ATOM 725 C CA . THR A 1 88 ? -1.900 0.787 8.302 1.00 96.06 88 THR A CA 1
ATOM 726 C C . THR A 1 88 ? -1.907 -0.223 7.165 1.00 96.06 88 THR A C 1
ATOM 728 O O . THR A 1 88 ? -2.959 -0.580 6.631 1.00 96.06 88 THR A O 1
ATOM 731 N N . ALA A 1 89 ? -0.714 -0.692 6.802 1.00 96.38 89 ALA A N 1
ATOM 732 C CA . ALA A 1 89 ? -0.530 -1.742 5.817 1.00 96.38 89 ALA A CA 1
ATOM 733 C C . ALA A 1 89 ? 0.431 -2.805 6.359 1.00 96.38 89 ALA A C 1
ATOM 735 O O . ALA A 1 89 ? 1.509 -2.472 6.852 1.00 96.38 89 ALA A O 1
ATOM 736 N N . GLN A 1 90 ? 0.043 -4.075 6.271 1.00 95.31 90 GLN A N 1
ATOM 737 C CA . GLN A 1 90 ? 0.820 -5.200 6.797 1.00 95.31 90 GLN A CA 1
ATOM 738 C C . GLN A 1 90 ? 0.574 -6.483 6.001 1.00 95.31 90 GLN A C 1
ATOM 740 O O . GLN A 1 90 ? -0.385 -6.577 5.239 1.00 95.31 90 GLN A O 1
ATOM 745 N N . LEU A 1 91 ? 1.434 -7.481 6.192 1.00 94.56 91 LEU A N 1
ATOM 746 C CA . LEU A 1 91 ? 1.213 -8.836 5.690 1.00 94.56 91 LEU A CA 1
ATOM 747 C C . LEU A 1 91 ? 0.424 -9.653 6.715 1.00 94.56 91 LEU A C 1
ATOM 749 O O . LEU A 1 91 ? 0.796 -9.699 7.886 1.00 94.56 91 LEU A O 1
ATOM 753 N N . SER A 1 92 ? -0.617 -10.345 6.264 1.00 92.75 92 SER A N 1
ATOM 754 C CA . SER A 1 92 ? -1.344 -11.337 7.059 1.00 92.75 92 SER A CA 1
ATOM 755 C C . SER A 1 92 ? -1.796 -12.474 6.148 1.00 92.75 92 SER A C 1
ATOM 757 O O . SER A 1 92 ? -2.282 -12.222 5.050 1.00 92.75 92 SER A O 1
ATOM 759 N N . ASP A 1 93 ? -1.553 -13.721 6.560 1.00 87.88 93 ASP A N 1
ATOM 760 C CA . ASP A 1 93 ? -1.937 -14.939 5.827 1.00 87.88 93 ASP A CA 1
ATOM 761 C C . ASP A 1 93 ? -1.534 -14.970 4.336 1.00 87.88 93 ASP A C 1
ATOM 763 O O . ASP A 1 93 ? -2.202 -15.573 3.500 1.00 87.88 93 ASP A O 1
ATOM 767 N N . GLY A 1 94 ? -0.409 -14.332 3.989 1.00 88.44 94 GLY A N 1
ATOM 768 C CA . GLY A 1 94 ? 0.097 -14.270 2.611 1.00 88.44 94 GLY A CA 1
ATOM 769 C C . GLY A 1 94 ? -0.563 -13.205 1.728 1.00 88.44 94 GLY A C 1
ATOM 770 O O . GLY A 1 94 ? -0.318 -13.185 0.520 1.00 88.44 94 GLY A O 1
ATOM 771 N N . TYR A 1 95 ? -1.356 -12.316 2.324 1.00 91.94 95 TYR A N 1
ATOM 772 C CA . TYR A 1 95 ? -1.982 -11.182 1.661 1.00 91.94 95 TYR A CA 1
ATOM 773 C C . TYR A 1 95 ? -1.484 -9.860 2.233 1.00 91.94 95 TYR A C 1
ATOM 775 O O . TYR A 1 95 ? -1.222 -9.722 3.433 1.00 91.94 95 TYR A O 1
ATOM 783 N N . LEU A 1 96 ? -1.412 -8.853 1.366 1.00 95.56 96 LEU A N 1
ATOM 784 C CA . LEU A 1 96 ? -1.225 -7.476 1.790 1.00 95.56 96 LEU A CA 1
ATOM 785 C C . LEU A 1 96 ? -2.571 -6.964 2.300 1.00 95.56 96 LEU A C 1
ATOM 787 O O . LEU A 1 96 ? -3.547 -6.932 1.552 1.00 95.56 96 LEU A O 1
ATOM 791 N N . ILE A 1 97 ? -2.619 -6.570 3.566 1.00 96.19 97 ILE A N 1
ATOM 792 C CA . ILE A 1 97 ? -3.818 -6.066 4.224 1.00 96.19 97 ILE A CA 1
ATOM 793 C C . ILE A 1 97 ? -3.666 -4.574 4.476 1.00 96.19 97 ILE A C 1
ATOM 795 O O . ILE A 1 97 ? -2.672 -4.143 5.059 1.00 96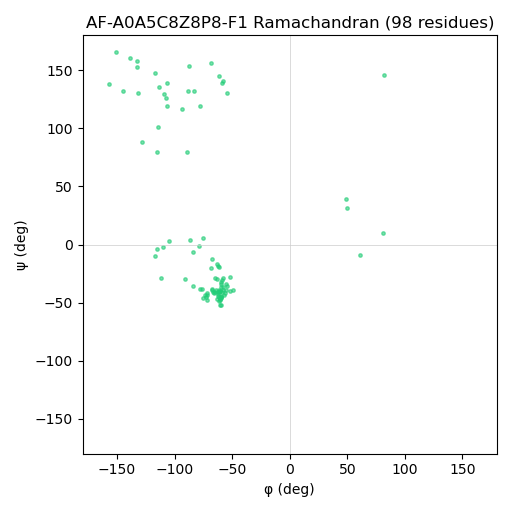.19 97 ILE A O 1
ATOM 799 N N . TRP A 1 98 ? -4.667 -3.798 4.071 1.00 96.31 98 TRP A N 1
ATOM 800 C CA . TRP A 1 98 ? -4.824 -2.396 4.456 1.00 96.31 98 TRP A CA 1
ATOM 801 C C . TRP A 1 98 ? -5.963 -2.268 5.461 1.00 96.31 98 TRP A C 1
ATOM 803 O O . TRP A 1 98 ? -7.002 -2.904 5.286 1.00 96.31 98 TRP A O 1
ATOM 813 N N . THR A 1 99 ? -5.792 -1.440 6.485 1.00 96.88 99 THR A N 1
ATOM 814 C CA . THR A 1 99 ? -6.826 -1.131 7.487 1.00 96.88 99 THR A CA 1
ATOM 815 C C . THR A 1 99 ? -6.821 0.356 7.815 1.00 96.88 99 THR A C 1
ATOM 817 O O . THR A 1 99 ? -5.821 1.027 7.560 1.00 96.88 99 THR A O 1
ATOM 820 N N . ILE A 1 100 ? -7.921 0.859 8.379 1.00 94.31 100 ILE A N 1
ATOM 821 C CA . ILE A 1 100 ? -8.050 2.213 8.947 1.00 94.31 100 ILE A CA 1
ATOM 822 C C . ILE A 1 100 ? -8.643 2.148 10.350 1.00 94.31 100 ILE A C 1
ATOM 824 O O . ILE A 1 100 ? -9.200 1.083 10.693 1.00 94.31 100 ILE A O 1
#

Radius of gyration: 12.49 Å; Cα contacts (8 Å, |Δi|>4): 130; chains: 1; bounding box: 35×28×27 Å

pLDDT: mean 90.53, std 6.79, range [67.0, 97.06]

Sequence (100 aa):
MQRVPLNRLLNQPTVQLKWLEQHQSLEFDIPAPLQQRFLQLWPDVAKIGLARFVQQPQAQDYQLYNDDLLFALLAGADYILARQPTFTAQLSDGYLIWTI

Secondary structure (DSSP, 8-state):
-EEEEGGGTTS-HHHHHHHHHHHSEEEEE--HHHHHHHHHHHHHHHHH-HHHHTTSHHHHHTTGGG-HHHHHHHHHHHHHHTT-TT-EEEEETTEEEEE-

Nearest PDB structures (foldseek):
  6lb9-assembly1_B  TM=5.554E-01  e=4.601E+00  Streptomyces clavuligerus
  6juf-assembly1_B  TM=5.388E-01  e=4.898E+00  Streptomyces clavuligerus

Mean predicted aligned error: 3.74 Å